Protein 1HC8 (pdb70)

InterPro domains:
  IPR000911 Ribosomal protein uL11 [MF_00736] (1-133)
  IPR000911 Ribosomal protein uL11 [PTHR11661] (1-132)
  IPR000911 Ribosomal protein uL11 [SM00649] (1-132)
  IPR000911 Ribosomal protein uL11 [cd00349] (2-131)
  IPR006519 Large ribosomal subunit protein uL11, bacteria [TIGR01632] (2-133)
  IPR020783 Large ribosomal subunit protein uL11, C-terminal [PF00298] (63-131)
  IPR020784 Large ribosomal subunit protein uL11, N-terminal [PF03946] (1-58)
  IPR020785 Large ribosomal subunit protein uL11, conserved site [PS00359] (118-133)
  IPR036769 Large ribosomal subunit protein uL11, C-terminal domain superfamily [G3DSA:1.10.10.250] (62-133)
  IPR036769 Large ribosomal subunit protein uL11, C-terminal domain superfamily [SSF46906] (59-132)
  IPR036796 Large ribosomal subunit protein uL11, N-terminal domain superfamily [G3DSA:3.30.1550.10] (1-61)
  IPR036796 Large ribosomal subunit protein uL11, N-terminal domain superfamily [SSF54747] (1-64)

Structure (mmCIF, N/CA/C/O backbone):
data_1HC8
#
_entry.id   1HC8
#
_cell.length_a   150.675
_cell.length_b   150.675
_cell.length_c   63.841
_cell.angle_alpha   90.00
_cell.angle_beta   90.00
_cell.angle_gamma   90.00
#
_symmetry.space_group_name_H-M   'P 43 21 2'
#
loop_
_entity.id
_entity.type
_entity.pdbx_description
1 polymer 'RIBOSOMAL PROTEIN L11'
2 polymer '58 NUCLEOTIDE RIBOSOMAL 23S RNA DOMAIN'
3 non-polymer 'MAGNESIUM ION'
4 non-polymer 'POTASSIUM ION'
5 non-polymer 'OSMIUM ION'
6 water water
#
loop_
_atom_site.group_PDB
_atom_site.id
_atom_site.type_symbol
_atom_site.label_atom_id
_atom_site.label_alt_id
_atom_site.label_comp_id
_atom_site.label_asym_id
_atom_site.label_entity_id
_atom_site.label_seq_id
_atom_site.pdbx_PDB_ins_code
_atom_site.Cartn_x
_atom_site.Cartn_y
_atom_site.Cartn_z
_atom_site.occupancy
_atom_site.B_iso_or_equiv
_atom_site.auth_seq_id
_atom_site.auth_comp_id
_atom_site.auth_asym_id
_atom_site.auth_atom_id
_atom_site.pdbx_PDB_model_num
ATOM 1 N N . THR A 1 2 ? 81.496 96.190 -7.257 1.00 53.82 2 THR A N 1
ATOM 2 C CA . THR A 1 2 ? 82.345 97.213 -7.928 1.00 55.46 2 THR A CA 1
ATOM 3 C C . THR A 1 2 ? 82.470 98.507 -7.112 1.00 57.19 2 THR A C 1
ATOM 4 O O . THR A 1 2 ? 83.484 99.202 -7.187 1.00 57.62 2 THR A O 1
ATOM 6 N N . PHE A 1 3 ? 81.442 98.845 -6.342 1.00 57.16 3 PHE A N 1
ATOM 7 C CA . PHE A 1 3 ? 81.489 100.053 -5.524 1.00 58.59 3 PHE A CA 1
ATOM 8 C C . PHE A 1 3 ? 81.362 99.695 -4.042 1.00 59.19 3 PHE A C 1
ATOM 9 O O . PHE A 1 3 ? 80.463 98.949 -3.653 1.00 59.21 3 PHE A O 1
ATOM 17 N N . ILE A 1 4 ? 82.248 100.234 -3.210 1.00 60.88 4 ILE A N 1
ATOM 18 C CA . ILE A 1 4 ? 82.208 99.913 -1.786 1.00 63.61 4 ILE A CA 1
ATOM 19 C C . ILE A 1 4 ? 81.184 100.662 -0.940 1.00 64.94 4 ILE A C 1
ATOM 20 O O . ILE A 1 4 ? 81.232 101.882 -0.778 1.00 65.24 4 ILE A O 1
ATOM 25 N N . THR A 1 5 ? 80.246 99.891 -0.405 1.00 66.89 5 THR A N 1
ATOM 26 C CA . THR A 1 5 ? 79.203 100.414 0.458 1.00 68.69 5 THR A CA 1
ATOM 27 C C . THR A 1 5 ? 79.709 100.138 1.872 1.00 67.87 5 THR A C 1
ATOM 28 O O . THR A 1 5 ? 79.535 99.033 2.397 1.00 68.76 5 THR A O 1
ATOM 32 N N . LYS A 1 6 ? 80.359 101.121 2.484 1.00 66.84 6 LYS A N 1
ATOM 33 C CA . LYS A 1 6 ? 80.870 100.906 3.833 1.00 65.57 6 LYS A CA 1
ATOM 34 C C . LYS A 1 6 ? 79.828 101.298 4.871 1.00 63.55 6 LYS A C 1
ATOM 35 O O . LYS A 1 6 ? 79.331 102.419 4.874 1.00 63.24 6 LYS A O 1
ATOM 41 N N . THR A 1 7 ? 79.498 100.352 5.741 1.00 61.35 7 THR A N 1
ATOM 42 C CA . THR A 1 7 ? 78.511 100.568 6.791 1.00 59.43 7 THR A CA 1
ATOM 43 C C . THR A 1 7 ? 79.065 101.394 7.956 1.00 57.08 7 THR A C 1
ATOM 44 O O . THR A 1 7 ? 80.273 101.442 8.179 1.00 57.68 7 THR A O 1
ATOM 48 N N . PRO A 1 8 ? 78.175 102.043 8.723 1.00 55.54 8 PRO A N 1
ATOM 49 C CA . PRO A 1 8 ? 78.532 102.880 9.876 1.00 54.51 8 PRO A CA 1
ATOM 50 C C . PRO A 1 8 ? 79.340 102.140 10.943 1.00 51.19 8 PRO A C 1
ATOM 51 O O . PRO A 1 8 ? 79.189 100.934 11.123 1.00 51.17 8 PRO A O 1
ATOM 55 N N . PRO A 1 9 ? 80.207 102.862 11.666 1.00 49.35 9 PRO A N 1
ATOM 56 C CA . PRO A 1 9 ? 81.038 102.280 12.723 1.00 50.29 9 PRO A CA 1
ATOM 57 C C . PRO A 1 9 ? 80.181 101.542 13.760 1.00 49.26 9 PRO A C 1
ATOM 58 O O . PRO A 1 9 ? 79.058 101.968 14.060 1.00 49.41 9 PRO A O 1
ATOM 62 N N . ALA A 1 10 ? 80.701 100.445 14.308 1.00 48.21 10 ALA A N 1
ATOM 63 C CA . ALA A 1 10 ? 79.956 99.691 15.313 1.00 48.45 10 ALA A CA 1
ATOM 64 C C . ALA A 1 10 ? 79.458 100.626 16.424 1.00 48.65 10 ALA A C 1
ATOM 65 O O . ALA A 1 10 ? 78.323 100.508 16.896 1.00 47.50 10 ALA A O 1
ATOM 67 N N . ALA A 1 11 ? 80.314 101.564 16.823 1.00 49.24 11 ALA A N 1
ATOM 68 C CA . ALA A 1 11 ? 79.988 102.526 17.870 1.00 49.51 11 ALA A CA 1
ATOM 69 C C . ALA A 1 11 ? 78.739 103.346 17.551 1.00 50.56 11 ALA A C 1
ATOM 70 O O . ALA A 1 11 ? 77.845 103.471 18.383 1.00 50.94 11 ALA A O 1
ATOM 72 N N . VAL A 1 12 ? 78.680 103.908 16.346 1.00 51.39 12 VAL A N 1
ATOM 73 C CA . VAL A 1 12 ? 77.538 104.724 15.946 1.00 51.29 12 VAL A CA 1
ATOM 74 C C . VAL A 1 12 ? 76.294 103.843 15.794 1.00 51.40 12 VAL A C 1
ATOM 75 O O . VAL A 1 12 ? 75.171 104.301 15.973 1.00 51.48 12 VAL A O 1
ATOM 79 N N . LEU A 1 13 ? 76.500 102.573 15.464 1.00 51.97 13 LEU A N 1
ATOM 80 C CA . LEU A 1 13 ? 75.386 101.646 15.321 1.00 52.35 13 LEU A CA 1
ATOM 81 C C . LEU A 1 13 ? 74.828 101.327 16.696 1.00 53.32 13 LEU A C 1
ATOM 82 O O . LEU A 1 13 ? 73.611 101.220 16.873 1.00 53.79 13 LEU A O 1
ATOM 87 N N . LEU A 1 14 ? 75.732 101.178 17.663 1.00 53.85 14 LEU A N 1
ATOM 88 C CA . LEU A 1 14 ? 75.364 100.875 19.046 1.00 54.28 14 LEU A CA 1
ATOM 89 C C . LEU A 1 14 ? 74.703 102.079 19.700 1.00 55.39 14 LEU A C 1
ATOM 90 O O . LEU A 1 14 ? 73.794 101.932 20.516 1.00 56.36 14 LEU A O 1
ATOM 95 N N . LYS A 1 15 ? 75.161 103.271 19.337 1.00 56.39 15 LYS A N 1
ATOM 96 C CA . LYS A 1 15 ? 74.586 104.490 19.877 1.00 57.53 15 LYS A CA 1
ATOM 97 C C . LYS A 1 15 ? 73.132 104.592 19.442 1.00 59.46 15 LYS A C 1
ATOM 98 O O . LYS A 1 15 ? 72.254 104.897 20.248 1.00 60.06 15 LYS A O 1
ATOM 104 N N . LYS A 1 16 ? 72.892 104.340 18.159 1.00 61.50 16 LYS A N 1
ATOM 105 C CA . LYS A 1 16 ? 71.551 104.396 17.586 1.00 63.41 16 LYS A CA 1
ATOM 106 C C . LYS A 1 16 ? 70.631 103.358 18.212 1.00 64.22 16 LYS A C 1
ATOM 107 O O . LYS A 1 16 ? 69.489 103.653 18.558 1.00 64.68 16 LYS A O 1
ATOM 113 N N . ALA A 1 17 ? 71.135 102.137 18.348 1.00 64.60 17 ALA A N 1
ATOM 114 C CA . ALA A 1 17 ? 70.354 101.055 18.925 1.00 65.44 17 ALA A CA 1
ATOM 115 C C . ALA A 1 17 ? 69.929 101.404 20.342 1.00 66.08 17 ALA A C 1
ATOM 116 O O . ALA A 1 17 ? 68.764 101.263 20.701 1.00 66.23 17 ALA A O 1
ATOM 118 N N . ALA A 1 18 ? 70.883 101.865 21.144 1.00 66.93 18 ALA A N 1
ATOM 119 C CA . ALA A 1 18 ? 70.615 102.224 22.533 1.00 67.68 18 ALA A CA 1
ATOM 120 C C . ALA A 1 18 ? 69.807 103.506 22.633 1.00 67.89 18 ALA A C 1
ATOM 121 O O . ALA A 1 18 ? 69.203 103.789 23.666 1.00 68.22 18 ALA A O 1
ATOM 123 N N . GLY A 1 19 ? 69.805 104.278 21.553 1.00 67.88 19 GLY A N 1
ATOM 124 C CA . GLY A 1 19 ? 69.076 105.530 21.539 1.00 67.44 19 GLY A CA 1
ATOM 125 C C . GLY A 1 19 ? 69.735 106.595 22.394 1.00 67.11 19 GLY A C 1
ATOM 126 O O . GLY A 1 19 ? 69.090 107.193 23.251 1.00 67.38 19 GLY A O 1
ATOM 127 N N . ILE A 1 20 ? 71.027 106.823 22.178 1.00 66.37 20 ILE A N 1
ATOM 128 C CA . ILE A 1 20 ? 71.754 107.840 22.928 1.00 65.01 20 ILE A CA 1
ATOM 129 C C . ILE A 1 20 ? 72.599 108.673 21.977 1.00 64.82 20 ILE A C 1
ATOM 130 O O . ILE A 1 20 ? 72.730 108.339 20.799 1.00 65.09 20 ILE A O 1
ATOM 135 N N . GLU A 1 21 ? 73.170 109.761 22.485 1.00 64.66 21 GLU A N 1
ATOM 136 C CA . GLU A 1 21 ? 73.983 110.636 21.651 1.00 63.96 21 GLU A CA 1
ATOM 137 C C . GLU A 1 21 ? 75.470 110.479 21.890 1.00 62.62 21 GLU A C 1
ATOM 138 O O . GLU A 1 21 ? 76.285 110.913 21.078 1.00 62.61 21 GLU A O 1
ATOM 144 N N . SER A 1 22 ? 75.833 109.849 22.998 1.00 61.05 22 SER A N 1
ATOM 145 C CA . SER A 1 22 ? 77.244 109.662 23.284 1.00 59.80 22 SER A CA 1
ATOM 146 C C . SER A 1 22 ? 77.527 108.582 24.321 1.00 58.63 22 SER A C 1
ATOM 147 O O . SER A 1 22 ? 76.694 108.299 25.182 1.00 58.50 22 SER A O 1
ATOM 150 N N . GLY A 1 23 ? 78.710 107.982 24.221 1.00 56.84 23 GLY A N 1
ATOM 151 C CA . GLY A 1 23 ? 79.099 106.944 25.153 1.00 55.75 23 GLY A CA 1
ATOM 152 C C . GLY A 1 23 ? 79.560 107.475 26.499 1.00 55.43 23 GLY A C 1
ATOM 153 O O . GLY A 1 23 ? 79.681 108.681 26.701 1.00 55.32 23 GLY A O 1
ATOM 154 N N . SER A 1 24 ? 79.824 106.558 27.422 1.00 54.87 24 SER A N 1
ATOM 155 C CA . SER A 1 24 ? 80.276 106.901 28.763 1.00 55.15 24 SER A CA 1
ATOM 156 C C . SER A 1 24 ? 81.716 107.403 28.773 1.00 55.86 24 SER A C 1
ATOM 157 O O . SER A 1 24 ? 82.528 106.998 27.948 1.00 56.39 24 SER A O 1
ATOM 160 N N . GLY A 1 25 ? 82.029 108.286 29.712 1.00 56.69 25 GLY A N 1
ATOM 161 C CA . GLY A 1 25 ? 83.379 108.803 29.803 1.00 57.58 25 GLY A CA 1
ATOM 162 C C . GLY A 1 25 ? 84.165 107.842 30.660 1.00 58.47 25 GLY A C 1
ATOM 163 O O . GLY A 1 25 ? 85.399 107.864 30.695 1.00 59.08 25 GLY A O 1
ATOM 164 N N . GLU A 1 26 ? 83.421 106.996 31.364 1.00 59.04 26 GLU A N 1
ATOM 165 C CA . GLU A 1 26 ? 83.988 105.984 32.242 1.00 59.99 26 GLU A CA 1
ATOM 166 C C . GLU A 1 26 ? 83.161 104.732 31.966 1.00 60.53 26 GLU A C 1
ATOM 167 O O . GLU A 1 26 ? 82.219 104.434 32.690 1.00 60.86 26 GLU A O 1
ATOM 173 N N . PRO A 1 27 ? 83.507 103.981 30.911 1.00 60.99 27 PRO A N 1
ATOM 174 C CA . PRO A 1 27 ? 82.809 102.758 30.503 1.00 60.83 27 PRO A CA 1
ATOM 175 C C . PRO A 1 27 ? 82.494 101.779 31.631 1.00 61.51 27 PRO A C 1
ATOM 176 O O . PRO A 1 27 ? 81.379 101.260 31.727 1.00 61.25 27 PRO A O 1
ATOM 180 N N . ASN A 1 28 ? 83.493 101.533 32.473 1.00 62.24 28 ASN A N 1
ATOM 181 C CA . ASN A 1 28 ? 83.372 100.606 33.588 1.00 62.32 28 ASN A CA 1
ATOM 182 C C . ASN A 1 28 ? 82.482 101.093 34.713 1.00 62.96 28 ASN A C 1
ATOM 183 O O . ASN A 1 28 ? 81.629 100.353 35.182 1.00 63.58 28 ASN A O 1
ATOM 188 N N . ARG A 1 29 ? 82.672 102.337 35.135 1.00 63.92 29 ARG A N 1
ATOM 189 C CA . ARG A 1 29 ? 81.887 102.905 36.226 1.00 64.49 29 ARG A CA 1
ATOM 190 C C . ARG A 1 29 ? 80.482 103.374 35.836 1.00 64.98 29 ARG A C 1
ATOM 191 O O . ARG A 1 29 ? 79.505 103.032 36.496 1.00 64.82 29 ARG A O 1
ATOM 199 N N . ASN A 1 30 ? 80.376 104.150 34.764 1.00 65.17 30 ASN A N 1
ATOM 200 C CA . ASN A 1 30 ? 79.084 104.694 34.355 1.00 65.60 30 ASN A CA 1
ATOM 201 C C . ASN A 1 30 ? 78.474 104.124 33.090 1.00 65.12 30 ASN A C 1
ATOM 202 O O . ASN A 1 30 ? 78.797 104.566 31.993 1.00 64.97 30 ASN A O 1
ATOM 207 N N . LYS A 1 31 ? 77.584 103.151 33.266 1.00 64.60 31 LYS A N 1
ATOM 208 C CA . LYS A 1 31 ? 76.930 102.585 32.097 1.00 64.39 31 LYS A CA 1
ATOM 209 C C . LYS A 1 31 ? 75.849 103.541 31.612 1.00 64.82 31 LYS A C 1
ATOM 210 O O . LYS A 1 31 ? 75.128 104.083 32.444 1.00 64.20 31 LYS A O 1
ATOM 216 N N . VAL A 1 32 ? 75.719 103.787 30.315 1.00 65.37 32 VAL A N 1
ATOM 217 C CA . VAL A 1 32 ? 74.699 104.782 29.969 1.00 66.43 32 VAL A CA 1
ATOM 218 C C . VAL A 1 32 ? 73.577 104.174 29.115 1.00 67.24 32 VAL A C 1
ATOM 219 O O . VAL A 1 32 ? 72.746 104.879 28.535 1.00 68.93 32 VAL A O 1
ATOM 223 N N . ALA A 1 33 ? 73.586 102.826 29.063 1.00 67.83 33 ALA A N 1
ATOM 224 C CA . ALA A 1 33 ? 72.618 102.131 28.240 1.00 68.15 33 ALA A CA 1
ATOM 225 C C . ALA A 1 33 ? 72.708 100.612 28.365 1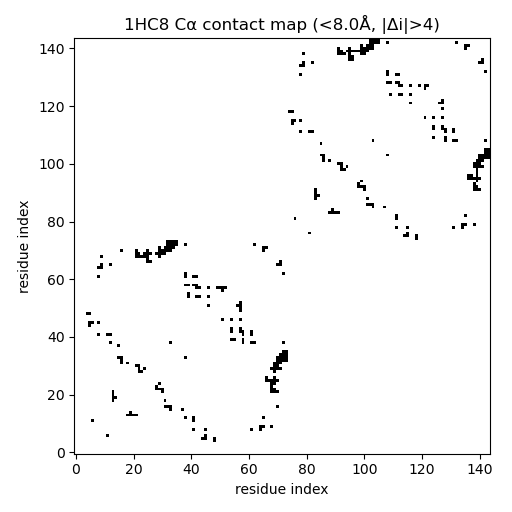.00 68.06 33 ALA A C 1
ATOM 226 O O . ALA A 1 33 ? 73.783 100.024 28.477 1.00 67.66 33 ALA A O 1
ATOM 228 N N . THR A 1 34 ? 71.521 99.986 28.314 1.00 68.61 34 THR A N 1
ATOM 229 C CA . THR A 1 34 ? 71.453 98.518 28.364 1.00 68.99 34 THR A CA 1
ATOM 230 C C . THR A 1 34 ? 70.514 97.877 27.303 1.00 69.68 34 THR A C 1
ATOM 231 O O . THR A 1 34 ? 69.278 97.857 27.454 1.00 69.68 34 THR A O 1
ATOM 235 N N . ILE A 1 35 ? 71.132 97.374 26.230 1.00 70.73 35 ILE A N 1
ATOM 236 C CA . ILE A 1 35 ? 70.377 96.766 25.154 1.00 72.68 35 ILE A CA 1
ATOM 237 C C . ILE A 1 35 ? 70.370 95.249 25.247 1.00 74.30 35 ILE A C 1
ATOM 238 O O . ILE A 1 35 ? 71.067 94.656 26.075 1.00 74.48 35 ILE A O 1
ATOM 243 N N . LYS A 1 36 ? 69.575 94.622 24.421 1.00 76.18 36 LYS A N 1
ATOM 244 C CA . LYS A 1 36 ? 69.487 93.173 24.418 1.00 78.19 36 LYS A CA 1
ATOM 245 C C . LYS A 1 36 ? 70.336 92.591 23.299 1.00 78.73 36 LYS A C 1
ATOM 246 O O . LYS A 1 36 ? 70.712 93.297 22.366 1.00 78.58 36 LYS A O 1
ATOM 252 N N . ARG A 1 37 ? 70.647 91.305 23.399 1.00 80.75 37 ARG A N 1
ATOM 253 C CA . ARG A 1 37 ? 71.459 90.653 22.381 1.00 82.38 37 ARG A CA 1
ATOM 254 C C . ARG A 1 37 ? 70.792 90.625 21.014 1.00 82.72 37 ARG A C 1
ATOM 255 O O . ARG A 1 37 ? 71.468 90.776 19.995 1.00 82.29 37 ARG A O 1
ATOM 263 N N . ASP A 1 38 ? 69.476 90.435 20.982 1.00 82.62 38 ASP A N 1
ATOM 264 C CA . ASP A 1 38 ? 68.769 90.418 19.709 1.00 83.08 38 ASP A CA 1
ATOM 265 C C . ASP A 1 38 ? 69.240 91.587 18.857 1.00 82.72 38 ASP A C 1
ATOM 266 O O . ASP A 1 38 ? 69.299 91.487 17.628 1.00 82.91 38 ASP A O 1
ATOM 271 N N . LYS A 1 39 ? 69.581 92.691 19.519 1.00 81.54 39 LYS A N 1
ATOM 272 C CA . LYS A 1 39 ? 70.069 93.873 18.823 1.00 80.36 39 LYS A CA 1
ATOM 273 C C . LYS A 1 39 ? 71.539 93.692 18.469 1.00 79.07 39 LYS A C 1
ATOM 274 O O . LYS A 1 39 ? 71.925 93.846 17.306 1.00 78.92 39 LYS A O 1
ATOM 280 N N . VAL A 1 40 ? 72.361 93.356 19.460 1.00 77.14 40 VAL A N 1
ATOM 281 C CA . VAL A 1 40 ? 73.778 93.146 19.194 1.00 75.99 40 VAL A CA 1
ATOM 282 C C . VAL A 1 40 ? 73.910 92.220 17.994 1.00 75.71 40 VAL A C 1
ATOM 283 O O . VAL A 1 40 ? 74.822 92.369 17.184 1.00 76.23 40 VAL A O 1
ATOM 287 N N . ARG A 1 41 ? 72.980 91.275 17.879 1.00 75.12 41 ARG A N 1
ATOM 288 C CA . ARG A 1 41 ? 72.984 90.323 16.776 1.00 73.77 41 ARG A CA 1
ATOM 289 C C . ARG A 1 41 ? 72.665 91.011 15.457 1.00 73.34 41 ARG A C 1
ATOM 290 O O . ARG A 1 41 ? 73.310 90.748 14.448 1.00 73.60 41 ARG A O 1
ATOM 298 N N . GLU A 1 42 ? 71.670 91.891 15.461 1.00 72.84 42 GLU A N 1
ATOM 299 C CA . GLU A 1 42 ? 71.297 92.600 14.241 1.00 72.77 42 GLU A CA 1
ATOM 300 C C . GLU A 1 42 ? 72.449 93.467 13.741 1.00 71.90 42 GLU A C 1
ATOM 301 O O . GLU A 1 42 ? 72.672 93.594 12.531 1.00 71.73 42 GLU A O 1
ATOM 307 N N . ILE A 1 43 ? 73.177 94.063 14.680 1.00 70.38 43 ILE A N 1
ATOM 308 C CA . ILE A 1 43 ? 74.305 94.914 14.333 1.00 68.81 43 ILE A CA 1
ATOM 309 C C . ILE A 1 43 ? 75.391 94.074 13.674 1.00 68.66 43 ILE A C 1
ATOM 310 O O . ILE A 1 43 ? 75.946 94.460 12.645 1.00 68.15 43 ILE A O 1
ATOM 315 N N . ALA A 1 44 ? 75.670 92.914 14.262 1.00 68.88 44 ALA A N 1
ATOM 316 C CA . ALA A 1 44 ? 76.687 92.004 13.743 1.00 69.29 44 ALA A CA 1
ATOM 317 C C . ALA A 1 44 ? 76.317 91.473 12.364 1.00 69.56 44 ALA A C 1
ATOM 318 O O . ALA A 1 44 ? 77.178 91.013 11.619 1.00 70.18 44 ALA A O 1
ATOM 320 N N . GLU A 1 45 ? 75.034 91.531 12.024 1.00 70.10 45 GLU A N 1
ATOM 321 C CA . GLU A 1 45 ? 74.584 91.041 10.733 1.00 69.74 45 GLU A CA 1
ATOM 322 C C . GLU A 1 45 ? 74.753 92.112 9.674 1.00 69.28 45 GLU A C 1
ATOM 323 O O . GLU A 1 45 ? 75.191 91.831 8.560 1.00 68.89 45 GLU A O 1
ATOM 329 N N . LEU A 1 46 ? 74.416 93.346 10.025 1.00 68.16 46 LEU A N 1
ATOM 330 C CA . LEU A 1 46 ? 74.549 94.452 9.088 1.00 67.70 46 LEU A CA 1
ATOM 331 C C . LEU A 1 46 ? 76.023 94.811 8.873 1.00 67.62 46 LEU A C 1
ATOM 332 O O . LEU A 1 46 ? 76.463 95.071 7.755 1.00 67.75 46 LEU A O 1
ATOM 337 N N . LYS A 1 47 ? 76.779 94.815 9.962 1.00 66.82 47 LYS A N 1
ATOM 338 C CA . LYS A 1 47 ? 78.194 95.156 9.940 1.00 65.85 47 LYS A CA 1
ATOM 339 C C . LYS A 1 47 ? 79.056 94.009 9.392 1.00 65.89 47 LYS A C 1
ATOM 340 O O . LYS A 1 47 ? 80.260 94.166 9.197 1.00 66.24 47 LYS A O 1
ATOM 346 N N . MET A 1 48 ? 78.424 92.868 9.133 1.00 65.89 48 MET A N 1
ATOM 347 C CA . MET A 1 48 ? 79.102 91.661 8.651 1.00 65.42 48 MET A CA 1
ATOM 348 C C . MET A 1 48 ? 80.061 91.794 7.466 1.00 65.29 48 MET A C 1
ATOM 349 O O . MET A 1 48 ? 81.120 91.167 7.447 1.00 64.91 48 MET A O 1
ATOM 354 N N . PRO A 1 49 ? 79.690 92.581 6.445 1.00 65.22 49 PRO A N 1
ATOM 355 C CA . PRO A 1 49 ? 80.598 92.721 5.306 1.00 64.26 49 PRO A CA 1
ATOM 356 C C . PRO A 1 49 ? 81.941 93.298 5.731 1.00 64.43 49 PRO A C 1
ATOM 357 O O . PRO A 1 49 ? 82.986 92.832 5.300 1.00 64.82 49 PRO A O 1
ATOM 361 N N . ASP A 1 50 ? 81.909 94.306 6.593 1.00 64.90 50 ASP A N 1
ATOM 362 C CA . ASP A 1 50 ? 83.136 94.944 7.055 1.00 65.24 50 ASP A CA 1
ATOM 363 C C . ASP A 1 50 ? 83.849 94.165 8.171 1.00 65.16 50 ASP A C 1
ATOM 364 O O . ASP A 1 50 ? 84.882 94.605 8.667 1.00 64.82 50 ASP A O 1
ATOM 369 N N . LEU A 1 51 ? 83.310 93.012 8.564 1.00 64.91 51 LEU A N 1
ATOM 370 C CA . LEU A 1 51 ? 83.931 92.207 9.620 1.00 65.37 51 LEU A CA 1
ATOM 371 C C . LEU A 1 51 ? 84.676 91.006 9.046 1.00 65.51 51 LEU A C 1
ATOM 372 O O . LEU A 1 51 ? 84.343 90.522 7.968 1.00 66.52 51 LEU A O 1
ATOM 377 N N . ASN A 1 52 ? 85.677 90.516 9.770 1.00 65.53 52 ASN A N 1
ATOM 378 C CA . ASN A 1 52 ? 86.450 89.366 9.307 1.00 64.77 52 ASN A CA 1
ATOM 379 C C . ASN A 1 52 ? 86.116 88.135 10.131 1.00 65.05 52 ASN A C 1
ATOM 380 O O . ASN A 1 52 ? 86.921 87.213 10.248 1.00 65.26 52 ASN A O 1
ATOM 385 N N . ALA A 1 53 ? 84.913 88.126 10.694 1.00 64.84 53 ALA A N 1
ATOM 386 C CA . ALA A 1 53 ? 84.463 87.017 11.521 1.00 65.35 53 ALA A CA 1
ATOM 387 C C . ALA A 1 53 ? 84.216 85.764 10.693 1.00 65.85 53 ALA A C 1
ATOM 388 O O . ALA A 1 53 ? 84.043 85.836 9.475 1.00 65.73 53 ALA A O 1
ATOM 390 N N . ALA A 1 54 ? 84.202 84.618 11.370 1.00 66.36 54 ALA A N 1
ATOM 391 C CA . ALA A 1 54 ? 83.956 83.334 10.722 1.00 66.52 54 ALA A CA 1
ATOM 392 C C . ALA A 1 54 ? 82.556 82.846 11.068 1.00 67.00 54 ALA A C 1
ATOM 393 O O . ALA A 1 54 ? 82.195 81.718 10.743 1.00 67.71 54 ALA A O 1
ATOM 395 N N . SER A 1 55 ? 81.779 83.700 11.733 1.00 67.07 55 SER A N 1
ATOM 396 C CA . SER A 1 55 ? 80.406 83.382 12.132 1.00 67.23 55 SER A CA 1
ATOM 397 C C . SER A 1 55 ? 79.789 84.540 12.913 1.00 67.35 55 SER A C 1
ATOM 398 O O . SER A 1 55 ? 80.503 85.382 13.462 1.00 67.18 55 SER A O 1
ATOM 401 N N . ILE A 1 56 ? 78.460 84.572 12.971 1.00 67.88 56 ILE A N 1
ATOM 402 C CA . ILE A 1 56 ? 77.762 85.635 13.675 1.00 68.36 56 ILE A CA 1
ATOM 403 C C . ILE A 1 56 ? 78.171 85.774 15.137 1.00 68.47 56 ILE A C 1
ATOM 404 O O . ILE A 1 56 ? 78.493 86.876 15.573 1.00 69.59 56 ILE A O 1
ATOM 409 N N . GLU A 1 57 ? 78.175 84.682 15.898 1.00 68.39 57 GLU A N 1
ATOM 410 C CA . GLU A 1 57 ? 78.566 84.784 17.299 1.00 68.49 57 GLU A CA 1
ATOM 411 C C . GLU A 1 57 ? 79.930 85.441 17.470 1.00 68.14 57 GLU A C 1
ATOM 412 O O . GLU A 1 57 ? 80.150 86.161 18.443 1.00 68.19 57 GLU A O 1
ATOM 418 N N . ALA A 1 58 ? 80.844 85.201 16.532 1.00 67.43 58 ALA A N 1
ATOM 419 C CA . ALA A 1 58 ? 82.176 85.805 16.601 1.00 66.98 58 ALA A CA 1
ATOM 420 C C . ALA A 1 58 ? 82.040 87.287 16.267 1.00 66.72 58 ALA A C 1
ATOM 421 O O . ALA A 1 58 ? 82.740 88.138 16.827 1.00 66.19 58 ALA A O 1
ATOM 423 N N . ALA A 1 59 ? 81.135 87.583 15.339 1.00 65.92 59 ALA A N 1
ATOM 424 C CA . ALA A 1 59 ? 80.873 88.954 14.937 1.00 65.71 59 ALA A CA 1
ATOM 425 C C . ALA A 1 59 ? 80.325 89.708 16.152 1.00 65.30 59 ALA A C 1
ATOM 426 O O . ALA A 1 59 ? 80.750 90.825 16.440 1.00 65.81 59 ALA A O 1
ATOM 428 N N . MET A 1 60 ? 79.389 89.088 16.867 1.00 64.40 60 MET A N 1
ATOM 429 C CA . MET A 1 60 ? 78.800 89.707 18.047 1.00 63.27 60 MET A CA 1
ATOM 430 C C . MET A 1 60 ? 79.862 89.950 19.126 1.00 63.16 60 MET A C 1
ATOM 431 O O . MET A 1 60 ? 79.831 90.963 19.820 1.00 62.93 60 MET A O 1
ATOM 436 N N . ARG A 1 61 ? 80.802 89.019 19.261 1.00 62.79 61 ARG A N 1
ATOM 437 C CA . ARG A 1 61 ? 81.878 89.152 20.238 1.00 62.09 61 ARG A CA 1
ATOM 438 C C . ARG A 1 61 ? 82.548 90.513 20.069 1.00 60.20 61 ARG A C 1
ATOM 439 O O . ARG A 1 61 ? 82.764 91.240 21.037 1.00 59.58 61 ARG A O 1
ATOM 447 N N . MET A 1 62 ? 82.887 90.842 18.829 1.00 57.56 62 MET A N 1
ATOM 448 C CA . MET A 1 62 ? 83.519 92.114 18.522 1.00 55.46 62 MET A 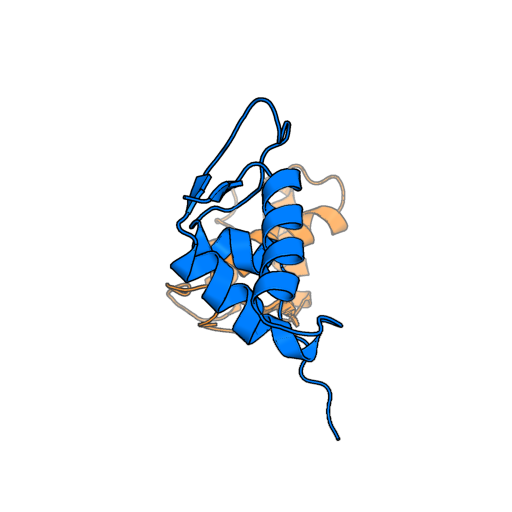CA 1
ATOM 449 C C . MET A 1 62 ? 82.571 93.265 18.847 1.00 54.55 62 MET A C 1
ATOM 450 O O . MET A 1 62 ? 82.941 94.211 19.536 1.00 53.67 62 MET A O 1
ATOM 455 N N . ILE A 1 63 ? 81.343 93.174 18.352 1.00 53.43 63 ILE A N 1
ATOM 456 C CA . ILE A 1 63 ? 80.356 94.211 18.582 1.00 53.24 63 ILE A CA 1
ATOM 457 C C . ILE A 1 63 ? 80.147 94.457 20.064 1.00 54.07 63 ILE A C 1
ATOM 458 O O . ILE A 1 63 ? 80.008 95.593 20.494 1.00 54.68 63 ILE A O 1
ATOM 463 N N . GLU A 1 64 ? 80.126 93.387 20.845 1.00 56.02 64 GLU A N 1
ATOM 464 C CA . GLU A 1 64 ? 79.926 93.506 22.282 1.00 56.79 64 GLU A CA 1
ATOM 465 C C . GLU A 1 64 ? 81.167 94.101 22.934 1.00 56.39 64 GLU A C 1
ATOM 466 O O . GLU A 1 64 ? 81.073 94.754 23.975 1.00 55.98 64 GLU A O 1
ATOM 472 N N . GLY A 1 65 ? 82.324 93.877 22.309 1.00 55.90 65 GLY A N 1
ATOM 473 C CA . GLY A 1 65 ? 83.580 94.408 22.818 1.00 55.17 65 GLY A CA 1
ATOM 474 C C . GLY A 1 65 ? 83.613 95.919 22.667 1.00 55.27 65 GLY A C 1
ATOM 475 O O . GLY A 1 65 ? 84.186 96.637 23.489 1.00 55.81 65 GLY A O 1
ATOM 476 N N . THR A 1 66 ? 82.992 96.411 21.603 1.00 54.51 66 THR A N 1
ATOM 477 C CA . THR A 1 66 ? 82.933 97.843 21.371 1.00 53.75 66 THR A CA 1
ATOM 478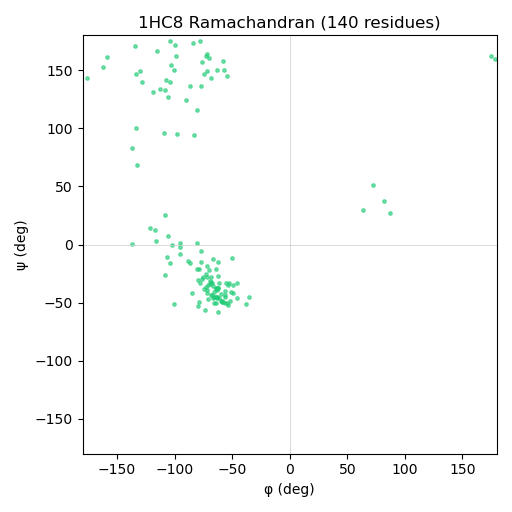 C C . THR A 1 66 ? 81.896 98.447 22.336 1.00 53.56 66 THR A C 1
ATOM 479 O O . THR A 1 66 ? 82.005 99.611 22.734 1.00 53.18 66 THR A O 1
ATOM 483 N N . ALA A 1 67 ? 80.901 97.649 22.719 1.00 52.42 67 ALA A N 1
ATOM 484 C CA . ALA A 1 67 ? 79.871 98.117 23.637 1.00 52.67 67 ALA A CA 1
ATOM 485 C C . ALA A 1 67 ? 80.460 98.220 25.026 1.00 53.19 67 ALA A C 1
ATOM 486 O O . ALA A 1 67 ? 79.986 99.000 25.852 1.00 53.93 67 ALA A O 1
ATOM 488 N N . ARG A 1 68 ? 81.498 97.435 25.290 1.00 53.06 68 ARG A N 1
ATOM 489 C CA . ARG A 1 68 ? 82.128 97.481 26.598 1.00 53.40 68 ARG A CA 1
ATOM 490 C C . ARG A 1 68 ? 82.997 98.722 26.742 1.00 53.42 68 ARG A C 1
ATOM 491 O O . ARG A 1 68 ? 83.162 99.248 27.839 1.00 53.86 68 ARG A O 1
ATOM 499 N N . SER A 1 69 ? 83.546 99.194 25.630 1.00 53.35 69 SER A N 1
ATOM 500 C CA . SER A 1 69 ? 84.410 100.363 25.658 1.00 53.55 69 SER A CA 1
ATOM 501 C C . SER A 1 69 ? 83.646 101.671 25.777 1.00 54.31 69 SER A C 1
ATOM 502 O O . SER A 1 69 ? 84.237 102.704 26.075 1.00 54.49 69 SER A O 1
ATOM 505 N N . MET A 1 70 ? 82.341 101.644 25.538 1.00 54.77 70 MET A N 1
ATOM 506 C CA . MET A 1 70 ? 81.569 102.874 25.629 1.00 55.41 70 MET A CA 1
ATOM 507 C C . MET A 1 70 ? 80.508 102.881 26.733 1.00 56.81 70 MET A C 1
ATOM 508 O O . MET A 1 70 ? 79.754 103.845 26.879 1.00 57.26 70 MET A O 1
ATOM 513 N N . GLY A 1 71 ? 80.447 101.806 27.512 1.00 57.23 71 GLY A N 1
ATOM 514 C CA . GLY A 1 71 ? 79.498 101.762 28.606 1.00 58.01 71 GLY A CA 1
ATOM 515 C C . GLY A 1 71 ? 78.098 101.262 28.323 1.00 58.53 71 GLY A C 1
ATOM 516 O O . GLY A 1 71 ? 77.155 101.641 29.013 1.00 59.43 71 GLY A O 1
ATOM 517 N N . ILE A 1 72 ? 77.942 100.413 27.321 1.00 58.78 72 ILE A N 1
ATOM 518 C CA . ILE A 1 72 ? 76.625 99.877 27.024 1.00 59.58 72 ILE A CA 1
ATOM 519 C C . ILE A 1 72 ? 76.547 98.426 27.528 1.00 60.82 72 ILE A C 1
ATOM 520 O O . ILE A 1 72 ? 77.510 97.665 27.416 1.00 60.94 72 ILE A O 1
ATOM 525 N N . VAL A 1 73 ? 75.400 98.065 28.103 1.00 62.30 73 VAL A N 1
ATOM 526 C CA . VAL A 1 73 ? 75.189 96.732 28.662 1.00 63.67 73 VAL A CA 1
ATOM 527 C C . VAL A 1 73 ? 74.247 95.858 27.849 1.00 64.57 73 VAL A C 1
ATOM 528 O O . VAL A 1 73 ? 73.156 96.287 27.474 1.00 63.28 73 VAL A O 1
ATOM 532 N N . VAL A 1 74 ? 74.667 94.618 27.607 1.00 66.88 74 VAL A N 1
ATOM 533 C CA . VAL A 1 74 ? 73.862 93.673 26.839 1.00 69.56 74 VAL A CA 1
ATOM 534 C C . VAL A 1 74 ? 73.280 92.593 27.751 1.00 71.37 74 VAL A C 1
ATOM 535 O O . VAL A 1 74 ? 73.941 92.132 28.679 1.00 71.78 74 VAL A O 1
ATOM 539 N N . GLU A 1 75 ? 72.036 92.202 27.485 1.00 74.21 75 GLU A N 1
ATOM 540 C CA . GLU A 1 75 ? 71.363 91.170 28.271 1.00 76.62 75 GLU A CA 1
ATOM 541 C C . GLU A 1 75 ? 70.528 90.282 27.354 1.00 77.19 75 GLU A C 1
ATOM 542 O O . GLU A 1 75 ? 69.982 89.254 27.827 1.00 77.80 75 GLU A O 1
ATOM 548 N N . LYS B 1 6 ? 69.671 145.539 19.362 1.00 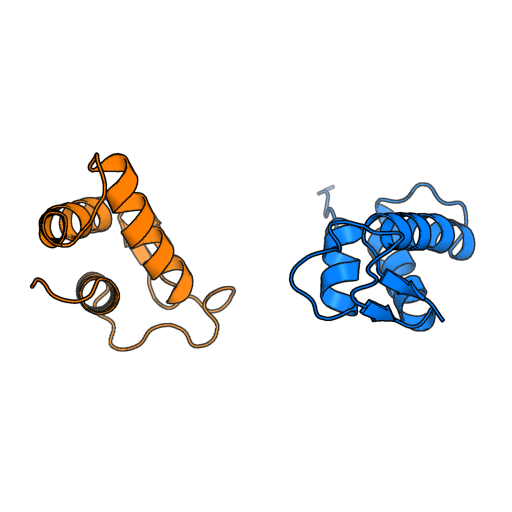62.99 206 LYS B N 1
ATOM 549 C CA . LYS B 1 6 ? 70.216 144.212 18.966 1.00 62.87 206 LYS B CA 1
ATOM 550 C C . LYS B 1 6 ? 69.733 143.837 17.578 1.00 61.96 206 LYS B C 1
ATOM 551 O O . LYS B 1 6 ? 68.587 144.086 17.232 1.00 62.62 206 LYS B O 1
ATOM 557 N N . THR B 1 7 ? 70.611 143.230 16.786 1.00 60.65 207 THR B N 1
ATOM 558 C CA . THR B 1 7 ? 70.270 142.820 15.425 1.00 58.25 207 THR B CA 1
ATOM 559 C C . THR B 1 7 ? 69.348 141.607 15.449 1.00 56.79 207 THR B C 1
ATOM 560 O O . THR B 1 7 ? 69.240 140.917 16.464 1.00 57.75 207 THR B O 1
ATOM 564 N N . PRO B 1 8 ? 68.661 141.334 14.331 1.00 55.78 208 PRO B N 1
ATOM 565 C CA . PRO B 1 8 ? 67.742 140.196 14.230 1.00 53.37 208 PRO B CA 1
ATOM 566 C C . PRO B 1 8 ? 68.428 138.862 14.508 1.00 51.48 208 PRO B C 1
ATOM 567 O O . PRO B 1 8 ? 69.647 138.748 14.385 1.00 51.17 208 PRO B O 1
ATOM 571 N N . PRO B 1 9 ? 67.647 137.838 14.897 1.00 50.85 209 PRO B N 1
ATOM 572 C CA . PRO B 1 9 ? 68.166 136.502 15.194 1.00 49.01 209 PRO B CA 1
ATOM 573 C C . PRO B 1 9 ? 68.770 135.888 13.950 1.00 47.85 209 PRO B C 1
ATOM 574 O O . PRO B 1 9 ? 68.330 136.175 12.839 1.00 46.41 209 PRO B O 1
ATOM 578 N N . ALA B 1 10 ? 69.770 135.034 14.149 1.00 48.45 210 ALA B N 1
ATOM 579 C CA . ALA B 1 10 ? 70.458 134.351 13.050 1.00 48.18 210 ALA B CA 1
ATOM 580 C C . ALA B 1 10 ? 69.474 133.568 12.177 1.00 48.33 210 ALA B C 1
ATOM 581 O O . ALA B 1 10 ? 69.551 133.599 10.944 1.00 47.56 210 ALA B O 1
ATOM 583 N N . ALA B 1 11 ? 68.549 132.878 12.840 1.00 48.35 211 ALA B N 1
ATOM 584 C CA . ALA B 1 11 ? 67.542 132.070 12.173 1.00 48.76 211 ALA B CA 1
ATOM 585 C C . ALA B 1 11 ? 66.679 132.881 11.215 1.00 49.23 211 ALA B C 1
ATOM 586 O O . ALA B 1 11 ? 66.479 132.472 10.068 1.00 48.46 211 ALA B O 1
ATOM 588 N N . VAL B 1 12 ? 66.166 134.021 11.681 1.00 49.40 212 VAL B N 1
ATOM 589 C CA . VAL B 1 12 ? 65.323 134.860 10.837 1.00 50.02 212 VAL B CA 1
ATOM 590 C C . VAL B 1 12 ? 66.114 135.456 9.679 1.00 50.58 212 VAL B C 1
ATOM 591 O O . VAL B 1 12 ? 65.581 135.608 8.582 1.00 51.67 212 VAL B O 1
ATOM 595 N N . LEU B 1 13 ? 67.379 135.798 9.910 1.00 50.50 213 LEU B N 1
ATOM 596 C CA . LEU B 1 13 ? 68.190 136.345 8.831 1.00 50.32 213 LEU B CA 1
ATOM 597 C C . LEU B 1 13 ? 68.351 135.242 7.791 1.00 51.78 213 LEU B C 1
ATOM 598 O O . LEU B 1 13 ? 68.194 135.472 6.593 1.00 52.42 213 LEU B O 1
ATOM 603 N N . LEU B 1 14 ? 68.648 134.037 8.266 1.00 52.82 214 LEU B N 1
ATOM 604 C CA . LEU B 1 14 ? 68.825 132.891 7.386 1.00 54.47 214 LEU B CA 1
ATOM 605 C C . LEU B 1 14 ? 67.583 132.602 6.559 1.00 56.26 214 LEU B C 1
ATOM 606 O O . LEU B 1 14 ? 67.678 132.436 5.343 1.00 56.95 214 LEU B O 1
ATOM 611 N N . LYS B 1 15 ? 66.423 132.531 7.211 1.00 58.32 215 LYS B N 1
ATOM 612 C CA . LYS B 1 15 ? 65.180 132.273 6.493 1.00 59.27 215 LYS B CA 1
ATOM 613 C C . LYS B 1 15 ? 65.061 133.308 5.398 1.00 60.33 215 LYS B C 1
ATOM 614 O O . LYS B 1 15 ? 64.833 132.980 4.236 1.00 60.65 215 LYS B O 1
ATOM 620 N N . LYS B 1 16 ? 65.229 134.566 5.785 1.00 61.33 216 LYS B N 1
ATOM 621 C CA . LYS B 1 16 ? 65.151 135.675 4.848 1.00 62.58 216 LYS B CA 1
ATOM 622 C C . LYS B 1 16 ? 66.138 135.477 3.705 1.00 62.53 216 LYS B C 1
ATOM 623 O O . LYS B 1 16 ? 65.797 135.675 2.542 1.00 63.11 216 LYS B O 1
ATOM 629 N N . ALA B 1 17 ? 67.361 135.083 4.039 1.00 61.24 217 ALA B N 1
ATOM 630 C CA . ALA B 1 17 ? 68.381 134.867 3.027 1.00 60.83 217 ALA B CA 1
ATOM 631 C C . ALA B 1 17 ? 67.973 133.761 2.060 1.00 60.58 217 ALA B C 1
ATOM 632 O O . ALA B 1 17 ? 68.309 133.812 0.886 1.00 60.14 217 ALA B O 1
ATOM 634 N N . ALA B 1 18 ? 67.240 132.770 2.558 1.00 60.67 218 ALA B N 1
ATOM 635 C CA . ALA B 1 18 ? 66.811 131.643 1.739 1.00 60.91 218 ALA B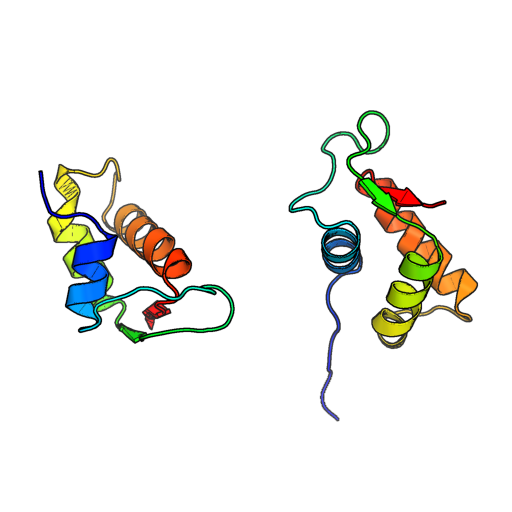 CA 1
ATOM 636 C C . ALA B 1 18 ? 65.407 131.810 1.165 1.00 61.55 218 ALA B C 1
ATOM 637 O O . ALA B 1 18 ? 64.921 130.951 0.420 1.00 61.53 218 ALA B O 1
ATOM 639 N N . GLY B 1 19 ? 64.756 132.912 1.515 1.00 61.90 219 GLY B N 1
ATOM 640 C CA . GLY B 1 19 ? 63.411 133.161 1.027 1.00 62.64 219 GLY B CA 1
ATOM 641 C C . GLY B 1 19 ? 62.384 132.149 1.501 1.00 62.74 219 GLY B C 1
ATOM 642 O O . GLY B 1 19 ? 61.416 131.883 0.803 1.00 63.40 219 GLY B O 1
ATOM 643 N N . ILE B 1 20 ? 62.590 131.582 2.684 1.00 63.04 220 ILE B N 1
ATOM 644 C CA . ILE B 1 20 ? 61.667 130.599 3.233 1.00 63.47 220 ILE B CA 1
ATOM 645 C C . ILE B 1 20 ? 61.023 131.150 4.495 1.00 64.10 220 ILE B C 1
ATOM 646 O O . ILE B 1 20 ? 61.484 132.148 5.051 1.00 64.07 220 ILE B O 1
ATOM 651 N N . GLU B 1 21 ? 59.966 130.485 4.952 1.00 65.82 221 GLU B N 1
ATOM 652 C CA . GLU B 1 21 ? 59.250 130.919 6.146 1.00 66.57 221 GLU B CA 1
ATOM 653 C C . GLU B 1 21 ? 59.464 130.005 7.350 1.00 65.23 221 GLU B C 1
ATOM 654 O O . GLU B 1 21 ? 59.346 130.451 8.490 1.00 64.46 221 GLU B O 1
ATOM 660 N N . SER B 1 22 ? 59.777 128.735 7.092 1.00 63.91 222 SER B N 1
ATOM 661 C CA . SER B 1 22 ? 60.000 127.753 8.155 1.00 63.40 222 SER B CA 1
ATOM 662 C C . SER B 1 22 ? 61.238 126.900 7.958 1.00 62.65 222 SER B C 1
ATOM 663 O O . SER B 1 22 ? 61.610 126.578 6.830 1.00 62.97 222 SER B O 1
ATOM 666 N N . GLY B 1 23 ? 61.866 126.531 9.067 1.00 60.80 223 GLY B N 1
ATOM 667 C CA . GLY B 1 23 ? 63.031 125.682 8.996 1.00 59.65 223 GLY B CA 1
ATOM 668 C C . GLY B 1 23 ? 62.511 124.264 8.907 1.00 59.54 223 GLY B C 1
ATOM 669 O O . GLY B 1 23 ? 61.316 124.033 9.030 1.00 59.49 223 GLY B O 1
ATOM 670 N N . SER B 1 24 ? 63.399 123.306 8.694 1.00 59.65 224 SER B N 1
ATOM 671 C CA . SER B 1 24 ? 62.987 121.920 8.590 1.00 59.40 224 SER B CA 1
ATOM 672 C C . SER B 1 24 ? 62.623 121.302 9.926 1.00 59.13 224 SER B C 1
ATOM 673 O O . SER B 1 24 ? 63.210 121.627 10.954 1.00 58.80 224 SER B O 1
ATOM 676 N N . GLY B 1 25 ? 61.652 120.399 9.902 1.00 59.32 225 GLY B N 1
ATOM 677 C CA . GLY B 1 25 ? 61.253 119.726 11.116 1.00 59.42 225 GLY B CA 1
ATOM 678 C C . GLY B 1 25 ? 62.237 118.607 11.390 1.00 59.90 225 GLY B C 1
ATOM 679 O O . GLY B 1 25 ? 62.351 118.133 12.511 1.00 59.87 225 GLY B O 1
ATOM 680 N N . GLU B 1 26 ? 62.944 118.179 10.350 1.00 61.47 226 GLU B N 1
ATOM 681 C CA . GLU B 1 26 ? 63.935 117.112 10.464 1.00 63.62 226 GLU B CA 1
ATOM 682 C C . GLU B 1 26 ? 65.203 117.588 9.746 1.00 64.78 226 GLU B C 1
ATOM 683 O O . GLU B 1 26 ? 65.567 117.044 8.707 1.00 65.12 226 GLU B O 1
ATOM 689 N N . PRO B 1 27 ? 65.894 118.602 10.305 1.00 66.00 227 PRO B N 1
ATOM 690 C CA . PRO B 1 27 ? 67.123 119.239 9.814 1.00 66.29 227 PRO B CA 1
ATOM 691 C C . PRO B 1 27 ? 68.141 118.303 9.186 1.00 67.34 227 PRO B C 1
ATOM 692 O O . PRO B 1 27 ? 68.621 118.548 8.086 1.00 67.20 227 PRO B O 1
ATOM 696 N N . ASN B 1 28 ? 68.475 117.233 9.898 1.00 69.51 228 ASN B N 1
ATOM 697 C CA . ASN B 1 28 ? 69.453 116.273 9.418 1.00 70.16 228 ASN B CA 1
ATOM 698 C C . ASN B 1 28 ? 69.152 115.729 8.024 1.00 70.41 228 ASN B C 1
ATOM 699 O O . ASN B 1 28 ? 70.004 115.785 7.141 1.00 70.12 228 ASN B O 1
ATOM 704 N N . ARG B 1 29 ? 67.944 115.221 7.808 1.00 71.08 229 ARG B N 1
ATOM 705 C CA . ARG B 1 29 ? 67.614 114.675 6.499 1.00 71.33 229 ARG B CA 1
ATOM 706 C C . ARG B 1 29 ? 66.794 115.553 5.560 1.00 71.08 229 ARG B C 1
ATOM 707 O O . ARG B 1 29 ? 67.180 115.744 4.41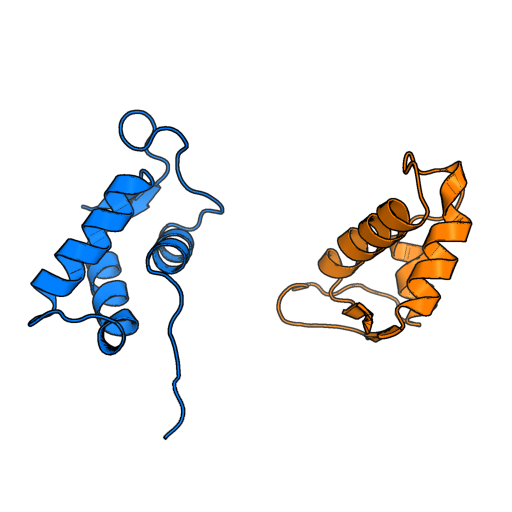1 1.00 71.57 229 ARG B O 1
ATOM 715 N N . ASN B 1 30 ? 65.674 116.093 6.024 1.00 70.47 230 ASN B N 1
ATOM 716 C CA . ASN B 1 30 ? 64.852 116.928 5.154 1.00 70.25 230 ASN B CA 1
ATOM 717 C C . ASN B 1 30 ? 65.311 118.374 5.056 1.00 68.98 230 ASN B C 1
ATOM 718 O O . ASN B 1 30 ? 64.940 119.205 5.873 1.00 68.87 230 ASN B O 1
ATOM 723 N N . LYS B 1 31 ? 66.114 118.677 4.046 1.00 68.17 231 LYS B N 1
ATOM 724 C CA . LYS B 1 31 ? 66.588 120.039 3.850 1.00 67.00 231 LYS B CA 1
ATOM 725 C C . LYS B 1 31 ? 65.414 120.886 3.355 1.00 67.19 231 LYS B C 1
ATOM 726 O O . LYS B 1 31 ? 64.393 120.351 2.917 1.00 67.07 231 LYS B O 1
ATOM 732 N N . VAL B 1 32 ? 65.550 122.203 3.427 1.00 66.65 232 VAL B N 1
ATOM 733 C CA . VAL B 1 32 ? 64.465 123.078 3.023 1.00 66.53 232 VAL B CA 1
ATOM 734 C C . VAL B 1 32 ? 64.937 124.273 2.192 1.00 66.72 232 VAL B C 1
ATOM 735 O O . VAL B 1 32 ? 64.129 125.103 1.768 1.00 66.38 232 VAL B O 1
ATOM 739 N N . ALA B 1 33 ? 66.245 124.350 1.953 1.00 67.47 233 ALA B N 1
ATOM 740 C CA . ALA B 1 33 ? 66.827 125.435 1.163 1.00 68.80 233 ALA B CA 1
ATOM 741 C C . ALA B 1 33 ? 68.351 125.370 1.129 1.00 69.92 233 ALA B C 1
ATOM 742 O O . ALA B 1 33 ? 68.976 124.700 1.954 1.00 69.56 233 ALA B O 1
ATOM 744 N N . THR B 1 34 ? 68.943 126.064 0.160 1.00 71.75 234 THR B N 1
ATOM 745 C CA . THR B 1 34 ? 70.396 126.109 0.017 1.00 74.00 234 THR B CA 1
ATOM 746 C C . THR B 1 34 ? 70.879 127.552 -0.085 1.00 75.08 234 THR B C 1
ATOM 747 O O . THR B 1 34 ? 70.255 128.393 -0.742 1.00 74.96 234 THR B O 1
ATOM 751 N N . ILE B 1 35 ? 72.001 127.822 0.572 1.00 76.09 235 ILE B N 1
ATOM 752 C CA . ILE B 1 35 ? 72.582 129.154 0.616 1.00 77.02 235 ILE B CA 1
ATOM 753 C C . ILE B 1 35 ? 74.063 129.150 0.254 1.00 78.26 235 ILE B C 1
ATOM 754 O O . ILE B 1 35 ? 74.778 128.176 0.506 1.00 77.63 235 ILE B O 1
ATOM 759 N N . LYS B 1 36 ? 74.512 130.251 -0.343 1.00 79.98 236 LYS B N 1
ATOM 760 C CA . LYS B 1 36 ? 75.907 130.408 -0.742 1.00 81.56 236 LYS B CA 1
ATOM 761 C C . LYS B 1 36 ? 76.688 130.953 0.449 1.00 81.86 236 LYS B C 1
ATOM 762 O O . LYS B 1 36 ? 76.217 131.851 1.144 1.00 81.92 236 LYS B O 1
ATOM 768 N N . ARG B 1 37 ? 77.872 130.399 0.694 1.00 83.07 237 ARG B N 1
ATOM 769 C CA . ARG B 1 37 ? 78.694 130.833 1.820 1.00 84.02 237 ARG B CA 1
ATOM 770 C C . ARG B 1 37 ? 78.879 132.340 1.902 1.00 83.95 237 ARG B C 1
ATOM 771 O O . ARG B 1 37 ? 79.359 132.857 2.906 1.00 84.06 237 ARG B O 1
ATOM 779 N N . ASP B 1 38 ? 78.493 133.047 0.848 1.00 84.05 238 ASP B N 1
ATOM 780 C CA . ASP B 1 38 ? 78.633 134.495 0.825 1.00 83.93 238 ASP B CA 1
ATOM 781 C C . ASP B 1 38 ? 77.539 135.170 1.643 1.00 83.12 238 ASP B C 1
ATOM 782 O O . ASP B 1 38 ? 77.769 136.216 2.252 1.00 82.85 238 ASP B O 1
ATOM 787 N N . LYS B 1 39 ? 76.350 134.575 1.656 1.00 81.46 239 LYS B N 1
ATOM 788 C CA . LYS B 1 39 ? 75.260 135.129 2.443 1.00 80.28 239 LYS B CA 1
ATOM 789 C C . LYS B 1 39 ? 75.630 134.928 3.907 1.00 79.22 239 LYS B C 1
ATOM 790 O O . LYS B 1 39 ? 75.281 135.735 4.765 1.00 79.11 239 LYS B O 1
ATOM 796 N N . VAL B 1 40 ? 76.352 133.849 4.185 1.00 77.48 240 VAL B N 1
ATOM 797 C CA . VAL B 1 40 ? 76.768 133.568 5.547 1.00 76.55 240 VAL B CA 1
ATOM 798 C C . VAL B 1 40 ? 77.766 134.623 6.001 1.00 76.55 240 VAL B C 1
ATOM 799 O O . VAL B 1 40 ? 77.800 134.985 7.176 1.00 77.25 240 VAL B O 1
ATOM 803 N N . ARG B 1 41 ? 78.574 135.118 5.067 1.00 76.34 241 ARG B N 1
ATOM 804 C CA . ARG B 1 41 ? 79.564 136.144 5.382 1.00 75.50 241 ARG B CA 1
ATOM 805 C C . ARG B 1 41 ? 78.837 137.436 5.752 1.00 74.84 241 ARG B C 1
ATOM 806 O O . ARG B 1 41 ? 79.202 138.115 6.715 1.00 74.34 241 ARG B O 1
ATOM 814 N N . GLU B 1 42 ? 77.802 137.764 4.980 1.00 73.64 242 GLU B N 1
ATOM 815 C CA . GLU B 1 42 ? 77.000 138.960 5.227 1.00 73.04 242 GLU B CA 1
ATOM 816 C C . GLU B 1 42 ? 76.316 138.881 6.586 1.00 71.83 242 GLU B C 1
ATOM 817 O O . GLU B 1 42 ? 76.504 139.755 7.436 1.00 72.08 242 GLU B O 1
ATOM 823 N N . ILE B 1 43 ? 75.519 137.834 6.782 1.00 69.20 243 ILE B N 1
ATOM 824 C CA . ILE B 1 43 ? 74.807 137.640 8.038 1.00 67.04 243 ILE B CA 1
ATOM 825 C C . ILE B 1 43 ? 75.793 137.636 9.198 1.00 66.13 243 ILE B C 1
ATOM 826 O O . ILE B 1 43 ? 75.475 138.087 10.298 1.00 66.04 243 ILE B O 1
ATOM 831 N N . ALA B 1 44 ? 76.992 137.124 8.951 1.00 65.01 244 ALA B N 1
ATOM 832 C CA . ALA B 1 44 ? 78.001 137.084 9.995 1.00 64.55 244 ALA B CA 1
ATOM 833 C C . ALA B 1 44 ? 78.395 138.509 10.350 1.00 64.10 244 ALA B C 1
ATOM 834 O O . ALA B 1 44 ? 78.396 138.901 11.520 1.00 64.08 244 ALA B O 1
ATOM 836 N N . GLU B 1 45 ? 78.719 139.286 9.322 1.00 63.76 245 GLU B N 1
ATOM 837 C CA . GLU B 1 45 ? 79.126 140.669 9.508 1.00 62.91 245 GLU B CA 1
ATOM 838 C C . GLU B 1 45 ? 78.022 141.545 10.085 1.00 60.93 245 GLU B C 1
ATOM 839 O O . GLU B 1 45 ? 78.284 142.420 10.907 1.00 60.70 245 GLU B O 1
ATOM 845 N N . LEU B 1 46 ? 76.786 141.309 9.668 1.00 57.39 246 LEU B N 1
ATOM 846 C CA . LEU B 1 46 ? 75.680 142.110 10.163 1.00 54.80 246 LEU B CA 1
ATOM 847 C C . LEU B 1 46 ? 75.483 141.934 11.663 1.00 53.93 246 LEU B C 1
ATOM 848 O O . LEU B 1 46 ? 75.193 142.899 12.372 1.00 54.11 246 LEU B O 1
ATOM 853 N N . LYS B 1 47 ? 75.659 140.706 12.149 1.00 52.34 247 LYS B N 1
ATOM 854 C CA . LYS B 1 47 ? 75.453 140.398 13.565 1.00 50.51 247 LYS B CA 1
ATOM 855 C C . LYS B 1 47 ? 76.617 140.566 14.517 1.00 50.12 247 LYS B C 1
ATOM 856 O O . LYS B 1 47 ? 76.417 140.578 15.727 1.00 49.23 247 LYS B O 1
ATOM 862 N N . MET B 1 48 ? 77.821 140.703 13.972 1.00 50.60 248 MET B N 1
ATOM 863 C CA . MET B 1 48 ? 79.050 140.836 14.756 1.00 50.02 248 MET B CA 1
ATOM 864 C C . MET B 1 48 ? 78.971 141.606 16.081 1.00 49.64 248 MET B C 1
ATOM 865 O O . MET B 1 48 ? 79.510 141.164 17.087 1.00 49.69 248 MET B O 1
ATOM 870 N N . PRO B 1 49 ? 78.307 142.765 16.108 1.00 49.54 249 PRO B N 1
ATOM 871 C CA . PRO B 1 49 ? 78.274 143.444 17.409 1.00 49.33 249 PRO B CA 1
ATOM 872 C C . PRO B 1 49 ? 77.470 142.691 18.473 1.00 49.70 249 PRO B C 1
ATOM 873 O O . PRO B 1 49 ? 77.550 143.001 19.657 1.00 50.25 249 PRO B O 1
ATOM 877 N N . ASP B 1 50 ? 76.702 141.695 18.049 1.00 50.52 250 ASP B N 1
ATOM 878 C CA . ASP B 1 50 ? 75.891 140.897 18.971 1.00 51.43 250 ASP B CA 1
ATOM 879 C C . ASP B 1 50 ? 76.536 139.541 19.244 1.00 50.83 250 ASP B C 1
ATOM 880 O O . ASP B 1 50 ? 76.009 138.727 19.999 1.00 50.04 250 ASP B O 1
ATOM 885 N N . LEU B 1 51 ? 77.683 139.305 18.620 1.00 50.48 251 LEU B N 1
ATOM 886 C CA . LEU B 1 51 ? 78.394 138.052 18.783 1.00 50.65 251 LEU B CA 1
ATOM 887 C C . LEU B 1 51 ? 79.582 138.254 19.701 1.00 51.30 251 LEU B C 1
ATOM 888 O O . LEU B 1 51 ? 79.860 139.372 20.126 1.00 50.72 251 LEU B O 1
ATOM 893 N N . ASN B 1 52 ? 80.270 137.161 20.012 1.00 53.22 252 ASN B N 1
ATOM 894 C CA . ASN B 1 52 ? 81.443 137.217 20.862 1.00 55.51 252 ASN B CA 1
ATOM 895 C C . ASN B 1 52 ? 82.633 136.650 20.102 1.00 56.83 252 ASN B C 1
ATOM 896 O O . ASN B 1 52 ? 83.673 136.355 20.676 1.00 57.35 252 ASN B O 1
ATOM 901 N N . ALA B 1 53 ? 82.470 136.513 18.794 1.00 58.97 253 ALA B N 1
ATOM 902 C CA . ALA B 1 53 ? 83.525 135.988 17.941 1.00 61.34 253 ALA B CA 1
ATOM 903 C C . ALA B 1 53 ? 84.692 136.962 17.864 1.00 62.69 253 ALA B C 1
ATOM 904 O O . ALA B 1 53 ? 84.498 138.174 17.842 1.00 63.30 253 ALA B O 1
ATOM 906 N N . ALA B 1 54 ? 85.906 136.428 17.815 1.00 64.23 254 ALA B N 1
ATOM 907 C CA . ALA B 1 54 ? 87.095 137.266 17.733 1.00 65.04 254 ALA B CA 1
ATOM 908 C C . ALA B 1 54 ? 87.547 137.439 16.286 1.00 64.84 254 ALA B C 1
ATOM 909 O O . ALA B 1 54 ? 88.545 138.100 16.020 1.00 65.15 254 ALA B O 1
ATOM 911 N N . SER B 1 55 ? 86.805 136.851 15.357 1.00 64.90 255 SER B N 1
ATOM 912 C CA . SER B 1 55 ? 87.133 136.947 13.938 1.00 65.65 255 SER B CA 1
ATOM 913 C C . SER B 1 55 ? 85.881 136.660 13.127 1.00 66.41 255 SER B C 1
ATOM 914 O O . SER B 1 55 ? 84.927 136.096 13.653 1.00 67.19 255 SER B O 1
ATOM 917 N N . ILE B 1 56 ? 85.864 137.051 11.859 1.00 66.58 256 ILE B N 1
ATOM 918 C CA . ILE B 1 56 ? 84.695 136.776 11.032 1.00 67.10 256 ILE B CA 1
ATOM 919 C C . ILE B 1 56 ? 84.672 135.269 10.802 1.00 67.90 256 ILE B C 1
ATOM 920 O O . ILE B 1 56 ? 83.638 134.673 10.498 1.00 68.14 256 ILE B O 1
ATOM 925 N N . GLU B 1 57 ? 85.845 134.669 10.961 1.00 68.91 257 GLU B N 1
ATOM 926 C CA . GLU B 1 57 ? 86.050 133.240 10.778 1.00 69.52 2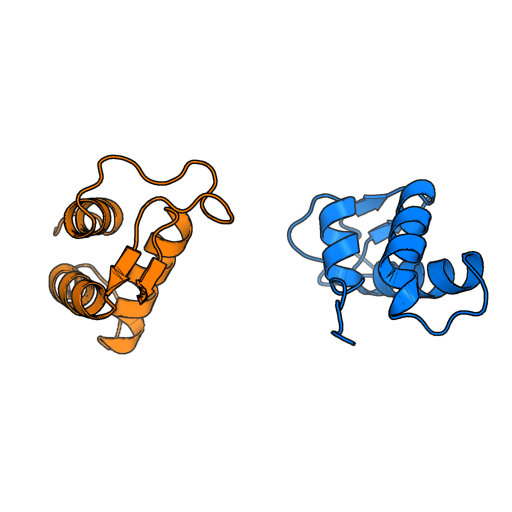57 GLU B CA 1
ATOM 927 C C . GLU B 1 57 ? 85.201 132.432 11.769 1.00 69.36 257 GLU B C 1
ATOM 928 O O . GLU B 1 57 ? 84.547 131.462 11.388 1.00 69.56 257 GLU B O 1
ATOM 934 N N . ALA B 1 58 ? 85.212 132.845 13.036 1.00 68.91 258 ALA B N 1
ATOM 935 C CA . ALA B 1 58 ? 84.465 132.171 14.102 1.00 69.22 258 ALA B CA 1
ATOM 936 C C . ALA B 1 58 ? 82.985 132.540 14.092 1.00 69.50 258 ALA B C 1
ATOM 937 O O . ALA B 1 58 ? 82.150 131.816 14.640 1.00 69.09 258 ALA B O 1
ATOM 939 N N . ALA B 1 59 ? 82.677 133.677 13.474 1.00 69.55 259 ALA B N 1
ATOM 940 C CA . ALA B 1 59 ? 81.311 134.166 13.370 1.00 69.05 259 ALA B CA 1
ATOM 941 C C . ALA B 1 59 ? 80.545 133.329 12.357 1.00 68.80 259 ALA B C 1
ATOM 942 O O . ALA B 1 59 ? 79.506 132.754 12.679 1.00 68.93 259 ALA B O 1
ATOM 944 N N . MET B 1 60 ? 81.062 133.259 11.133 1.00 69.01 260 MET B N 1
ATOM 945 C CA . MET B 1 60 ? 80.417 132.478 10.082 1.00 68.61 260 MET B CA 1
ATOM 946 C C . MET B 1 60 ? 80.154 131.055 10.542 1.00 67.61 260 MET B C 1
ATOM 947 O O . MET B 1 60 ? 79.170 130.443 10.148 1.00 67.43 260 MET B O 1
ATOM 952 N N . ARG B 1 61 ? 81.038 130.528 11.376 1.00 67.32 261 ARG B N 1
ATOM 953 C CA . ARG B 1 61 ? 80.863 129.179 11.889 1.00 66.70 261 ARG B CA 1
ATOM 954 C C . ARG B 1 61 ? 79.597 129.107 12.711 1.00 64.48 261 ARG B C 1
ATOM 955 O O . ARG B 1 61 ? 78.871 128.119 12.662 1.00 64.63 261 ARG B O 1
ATOM 963 N N . MET B 1 62 ? 79.340 130.154 13.483 1.00 60.85 262 MET B N 1
ATOM 964 C CA . MET B 1 62 ? 78.152 130.170 14.311 1.00 58.77 262 MET B CA 1
ATOM 965 C C . MET B 1 62 ? 76.889 130.227 13.476 1.00 57.71 262 MET B C 1
ATOM 966 O O . MET B 1 62 ? 75.943 129.479 13.722 1.00 57.13 262 MET B O 1
ATOM 971 N N . ILE B 1 63 ? 76.875 131.109 12.486 1.00 56.12 263 ILE B N 1
ATOM 972 C CA . ILE B 1 63 ? 75.715 131.242 11.629 1.00 55.36 263 ILE B CA 1
ATOM 973 C C . ILE B 1 63 ? 75.478 129.941 10.888 1.00 56.07 263 ILE B C 1
ATOM 974 O O . ILE B 1 63 ? 74.344 129.630 10.518 1.00 56.67 263 ILE B O 1
ATOM 979 N N . GLU B 1 64 ? 76.545 129.176 10.674 1.00 56.68 264 GLU B N 1
ATOM 980 C CA . GLU B 1 64 ? 76.416 127.900 9.987 1.00 57.07 264 GLU B CA 1
ATOM 981 C C . GLU B 1 64 ? 75.910 126.853 10.968 1.00 55.82 264 GLU B C 1
ATOM 982 O O . GLU B 1 64 ? 75.208 125.926 10.579 1.00 56.73 264 GLU B O 1
ATOM 988 N N . GLY B 1 65 ? 76.259 127.005 12.242 1.00 54.19 265 GLY B N 1
ATOM 989 C CA . GLY B 1 65 ? 75.804 126.062 13.250 1.00 52.16 265 GLY B CA 1
ATOM 990 C C . GLY B 1 65 ? 74.304 126.200 13.450 1.00 51.50 265 GLY B C 1
ATOM 991 O O . GLY B 1 65 ? 73.597 125.233 13.755 1.00 50.87 265 GLY B O 1
ATOM 992 N N . THR B 1 66 ? 73.815 127.422 13.274 1.00 49.50 266 THR B N 1
ATOM 993 C CA . THR B 1 66 ? 72.399 127.705 13.417 1.00 48.40 266 THR B CA 1
ATOM 994 C C . THR B 1 66 ? 71.695 127.156 12.186 1.00 49.21 266 THR B C 1
ATOM 995 O O . THR B 1 66 ? 70.590 126.622 12.271 1.00 50.36 266 THR B O 1
ATOM 999 N N . ALA B 1 67 ? 72.343 127.289 11.036 1.00 49.24 267 ALA B N 1
ATOM 1000 C CA . ALA B 1 67 ? 71.760 126.814 9.791 1.00 48.79 267 ALA B CA 1
ATOM 1001 C C . ALA B 1 67 ? 71.629 125.292 9.777 1.00 48.30 267 ALA B C 1
ATOM 1002 O O . ALA B 1 67 ? 70.616 124.758 9.321 1.00 48.70 267 ALA B O 1
ATOM 1004 N N . ARG B 1 68 ? 72.636 124.587 10.282 1.00 47.57 268 ARG B N 1
ATOM 1005 C CA . ARG B 1 68 ? 72.569 123.132 10.304 1.00 47.81 268 ARG B CA 1
ATOM 1006 C C . ARG B 1 68 ? 71.413 122.625 11.159 1.00 47.40 268 ARG B C 1
ATOM 1007 O O . ARG B 1 68 ? 71.048 121.459 11.081 1.00 47.22 268 ARG B O 1
ATOM 1015 N N . SER B 1 69 ? 70.840 123.497 11.979 1.00 46.81 269 SER B N 1
ATOM 1016 C CA . SER B 1 69 ? 69.736 123.091 12.836 1.00 46.11 269 SER B CA 1
ATOM 1017 C C . SER B 1 69 ? 68.380 123.406 12.206 1.00 46.75 269 SER B C 1
ATOM 1018 O O . SER B 1 69 ? 67.341 122.994 12.725 1.00 46.12 269 SER B O 1
ATOM 1021 N N . MET B 1 70 ? 68.402 124.127 11.086 1.00 47.18 270 MET B N 1
ATOM 1022 C CA . MET B 1 70 ? 67.187 124.499 10.362 1.00 48.22 270 MET B CA 1
ATOM 1023 C C . MET B 1 70 ? 67.075 123.681 9.078 1.00 49.85 270 MET B C 1
ATOM 1024 O O . MET B 1 70 ? 66.041 123.691 8.399 1.00 49.38 270 MET B O 1
ATOM 1029 N N . GLY B 1 71 ? 68.153 122.987 8.735 1.00 51.17 271 GLY B N 1
ATOM 1030 C CA . GLY B 1 71 ? 68.139 122.206 7.518 1.00 53.40 271 GLY B CA 1
ATOM 1031 C C . GLY B 1 71 ? 68.434 123.094 6.321 1.00 55.18 271 GLY B C 1
ATOM 1032 O O . GLY B 1 71 ? 67.837 122.942 5.259 1.00 55.27 271 GLY B O 1
ATOM 1033 N N . ILE B 1 72 ? 69.336 124.050 6.502 1.00 56.90 272 ILE B N 1
ATOM 1034 C CA . ILE B 1 72 ? 69.728 124.932 5.417 1.00 59.44 272 ILE B CA 1
ATOM 1035 C C . ILE B 1 72 ? 71.173 124.584 5.135 1.00 62.44 272 ILE B C 1
ATOM 1036 O O . ILE B 1 72 ? 71.966 124.459 6.062 1.00 63.14 272 ILE B O 1
ATOM 1041 N N . VAL B 1 73 ? 71.524 124.418 3.865 1.00 65.73 273 VAL B N 1
ATOM 1042 C CA . VAL B 1 73 ? 72.900 124.078 3.541 1.00 68.61 273 VAL B CA 1
ATOM 1043 C C . VAL B 1 73 ? 73.689 125.291 3.082 1.00 70.31 273 VAL B C 1
ATOM 1044 O O . VAL B 1 73 ? 73.141 126.241 2.520 1.00 69.74 273 VAL B O 1
ATOM 1048 N N . VAL B 1 74 ? 74.984 125.250 3.357 1.00 72.25 274 VAL B N 1
ATOM 1049 C CA . VAL B 1 74 ? 75.895 126.303 2.949 1.00 74.16 274 VAL B CA 1
ATOM 1050 C C . VAL B 1 74 ? 76.687 125.706 1.793 1.00 76.21 274 VAL B C 1
ATOM 1051 O O . VAL B 1 74 ? 77.253 124.616 1.917 1.00 76.26 274 VAL B O 1
ATOM 1055 N N . GLU B 1 75 ? 76.705 126.407 0.665 1.00 78.63 275 GLU B N 1
ATOM 1056 C CA . GLU B 1 75 ? 77.425 125.944 -0.513 1.00 80.53 275 GLU B CA 1
ATOM 1057 C C . GLU B 1 75 ? 78.557 126.907 -0.877 1.00 81.08 275 GLU B C 1
ATOM 1058 O O . GLU B 1 75 ? 78.315 127.821 -1.697 1.00 81.43 275 GLU B O 1
#

Solvent-accessible surface area: 9752 Å² total; per-residue (Å²): 159,198,159,122,164,23,63,85,17,39,69,20,0,57,172,32,26,62,41,162,69,32,21,66,70,37,108,186,80,99,66,16,92,17,142,136,107,69,0,94,99,9,0,88,97,21,54,108,56,27,135,27,105,48,54,83,29,0,17,146,96,2,34,42,44,1,191,74,18,0,7,43,36,156,213,30,64,75,16,34,68,16,0,59,170,33,25,69,35,160,74,29,20,67,73,34,104,167,74,104,56,22,99,7,140,132,98,88,2,123,99,10,0,100,92,12,46,108,55,39,133,24,110,52,66,121,40,0,18,180,74,3,32,48,43,1,202,70,17,0,6,58,39,147

Radius of gyration: 21.27 Å; Cα contacts (8 Å, |Δi|>4): 199; chains: 2; bounding box: 28×61×44 Å

Organism: Geobacillus stearothermophilus (NCBI:txid1422)

CATH classification: 1.10.10.250

Foldseek 3Di:
DDDDQDDDLQVLVCVQQVHDFFDPDLVPDADGEEEVVSLQVSLVVNVVVDPDPDSVRSSVVSVVVSSVRRYHYD/DDDDLVVLVCVQFVHDAFDPCLVPDADGEEELVSLLVSLVVCVVVDPDPDSVVSSVVSVVVNSVRNYYYD

GO terms:
  GO:0019843 rRNA binding (F, EXP)
  GO:0070180 large ribosomal subunit 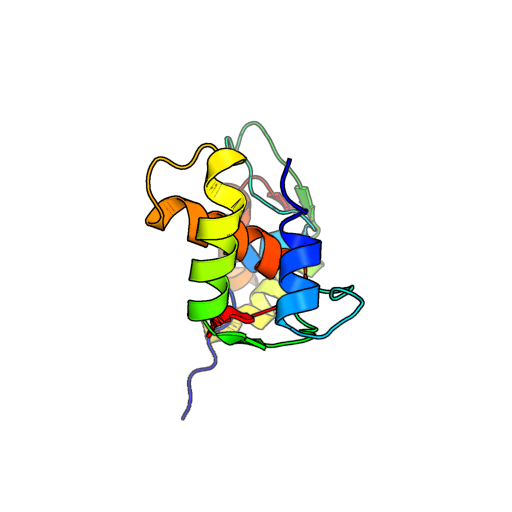rRNA binding (F, IMP)
  GO:1990904 ribonucleoprotein complex (C, IMP)

B-factor: mean 52.62, std 11.57, range [14.33, 94.45]

Secondary structure (DSSP, 8-state):
----PPPPHHHHHHHHHT-S---SSTTT---EEE-HHHHHHHHHHSGGG---SSHHHHHHHHHHHHHHHTEEE-/-PPPHHHHHHHHHT-S---SSTTT---EEE-HHHHHHHHHHHGGGS--SSHHHHHHHHHHHHTTTTEEE-

Sequence (144 aa):
TFITKTPPAAVLLKKAAGIESGSGEPNRNKVATIKRDKVREIAELKMPDLNAASIEAAMRMIEGTARSMGIVVEKTPPAAVLLKKAAGIESGSGEPNRNKVATIKRDKVREIAELKMPDLNAASIEAAMRMIEGTARSMGIVVE

Nearest PDB structures (foldseek):
  1hc8-assembly1_A  TM=1.014E+00  e=5.507E-14  Geobacillus stearothermophilus
  1hc8-assembly2_B  TM=1.005E+00  e=2.736E-12  Geobacillus stearothermophilus
  1y39-assembly2_B  TM=1.002E+00  e=3.360E-12  Geobacillus stearothermophilus
  5h5u-assembly1_J  TM=9.782E-01  e=1.966E-09  Escherichia coli K-12
  4v61-assembly1_BK  TM=9.587E-01  e=3.177E-09  Spinacia oleracea